Protein AF-A0A960D2F4-F1 (afdb_monomer_lite)

Sequence (137 aa):
VTLFVVGGYLLHTGIPGWILGVVSSVVVLSIAVAVFRMLPRALTRSFLTTGFVNVARYFDPAPGSHAARRAIRAGLVDLLSTLHQGRYARIVVVGHGLGGYIAYDALMTLWAETHELHAEPAGGLESLAGLEAAADR

pLDDT: mean 77.14, std 14.91, range [43.25, 95.69]

Structure (mmCIF, N/CA/C/O backbone):
data_AF-A0A960D2F4-F1
#
_entry.id   AF-A0A960D2F4-F1
#
loop_
_atom_site.group_PDB
_atom_site.id
_atom_site.type_symbol
_atom_site.label_atom_id
_atom_site.label_alt_id
_atom_site.label_comp_id
_atom_site.label_asym_id
_atom_site.label_entity_id
_atom_site.label_seq_id
_atom_site.pdbx_PDB_ins_code
_atom_site.Cartn_x
_atom_site.Cartn_y
_atom_site.Cartn_z
_atom_site.occupancy
_atom_site.B_iso_or_equiv
_atom_site.auth_seq_id
_atom_site.auth_comp_id
_atom_site.auth_asym_id
_atom_site.auth_atom_id
_atom_site.pdbx_PDB_model_num
ATOM 1 N N . VAL A 1 1 ? 11.789 0.638 -60.376 1.00 47.31 1 VAL A N 1
ATOM 2 C CA . VAL A 1 1 ? 12.867 0.909 -61.363 1.00 47.31 1 VAL A CA 1
ATOM 3 C C . VAL A 1 1 ? 14.251 0.703 -60.748 1.00 47.31 1 VAL A C 1
ATOM 5 O O . VAL A 1 1 ? 15.031 -0.061 -61.293 1.00 47.31 1 VAL A O 1
ATOM 8 N N . THR A 1 2 ? 14.527 1.244 -59.560 1.00 43.25 2 THR A N 1
ATOM 9 C CA . THR A 1 2 ? 15.817 1.124 -58.845 1.00 43.25 2 THR A CA 1
ATOM 10 C C . THR A 1 2 ? 16.237 -0.314 -58.493 1.00 43.25 2 THR A C 1
ATOM 12 O O . THR A 1 2 ? 17.415 -0.638 -58.583 1.00 43.25 2 THR A O 1
ATOM 15 N N . LEU A 1 3 ? 15.287 -1.208 -58.177 1.00 45.56 3 LEU A N 1
ATOM 16 C CA . LEU A 1 3 ? 15.582 -2.616 -57.852 1.00 45.56 3 LEU A CA 1
ATOM 17 C C . LEU A 1 3 ? 16.105 -3.422 -59.063 1.00 45.56 3 LEU A C 1
ATOM 19 O O . LEU A 1 3 ? 16.952 -4.296 -58.914 1.00 45.56 3 LEU A O 1
ATOM 23 N N . PHE A 1 4 ? 15.634 -3.089 -60.269 1.00 45.88 4 PHE A N 1
ATOM 24 C CA . PHE A 1 4 ? 16.063 -3.733 -61.516 1.00 45.88 4 PHE A CA 1
ATOM 25 C C . PHE A 1 4 ? 17.444 -3.245 -61.978 1.00 45.88 4 PHE A C 1
ATOM 27 O O . PHE A 1 4 ? 18.212 -4.021 -62.539 1.00 45.88 4 PHE A O 1
ATOM 34 N N . VAL A 1 5 ? 17.791 -1.986 -61.689 1.00 53.66 5 VAL A N 1
ATOM 35 C CA . VAL A 1 5 ? 19.101 -1.406 -62.036 1.00 53.66 5 VAL A CA 1
ATOM 36 C C . VAL A 1 5 ? 20.227 -2.037 -61.207 1.00 53.66 5 VAL A C 1
ATOM 38 O O . VAL A 1 5 ? 21.288 -2.343 -61.745 1.00 53.66 5 VAL A O 1
ATOM 41 N N . VAL A 1 6 ? 19.981 -2.324 -59.923 1.00 55.50 6 VAL A N 1
ATOM 42 C CA . VAL A 1 6 ? 20.950 -3.020 -59.054 1.00 55.50 6 VAL A CA 1
ATOM 43 C C . VAL A 1 6 ? 21.104 -4.493 -59.452 1.00 55.50 6 VAL A C 1
ATOM 45 O O . VAL A 1 6 ? 22.223 -5.002 -59.492 1.00 55.50 6 VAL A O 1
ATOM 48 N N . GLY A 1 7 ? 20.006 -5.163 -59.823 1.00 52.34 7 GLY A N 1
ATOM 49 C CA . GLY A 1 7 ? 20.042 -6.541 -60.328 1.00 52.34 7 GLY A CA 1
ATOM 50 C C . GLY A 1 7 ? 20.820 -6.693 -61.642 1.00 52.34 7 GLY A C 1
ATOM 51 O O . GLY A 1 7 ? 21.566 -7.655 -61.799 1.00 52.34 7 GLY A O 1
ATOM 52 N N . GLY A 1 8 ? 20.706 -5.722 -62.557 1.00 55.28 8 GLY A N 1
ATOM 53 C CA . GLY A 1 8 ? 21.439 -5.718 -63.830 1.00 55.28 8 GLY A CA 1
ATOM 54 C C . GLY A 1 8 ? 22.940 -5.435 -63.690 1.00 55.28 8 GLY A C 1
ATOM 55 O O . GLY A 1 8 ? 23.744 -6.060 -64.375 1.00 55.28 8 GLY A O 1
ATOM 56 N N . TYR A 1 9 ? 23.339 -4.549 -62.769 1.00 56.12 9 TYR A N 1
ATOM 57 C CA . TYR A 1 9 ? 24.752 -4.215 -62.529 1.00 56.12 9 TYR A CA 1
ATOM 58 C C . TYR A 1 9 ? 25.533 -5.371 -61.875 1.00 56.12 9 TYR A C 1
ATOM 60 O O . TYR A 1 9 ? 26.696 -5.605 -62.197 1.00 56.12 9 TYR A O 1
ATOM 68 N N . LEU A 1 10 ? 24.879 -6.147 -61.004 1.00 53.25 10 LEU A N 1
ATOM 69 C CA . LEU A 1 10 ? 25.478 -7.309 -60.335 1.00 53.25 10 LEU A CA 1
ATOM 70 C C . LEU A 1 10 ? 25.653 -8.528 -61.256 1.00 53.25 10 LEU A C 1
ATOM 72 O O . LEU A 1 10 ? 26.494 -9.377 -60.975 1.00 53.25 10 LEU A O 1
ATOM 76 N N . LEU A 1 11 ? 24.906 -8.609 -62.362 1.00 55.50 11 LEU A N 1
ATOM 77 C CA . LEU A 1 11 ? 25.051 -9.681 -63.353 1.00 55.50 11 LEU A CA 1
ATOM 78 C C . LEU A 1 11 ? 26.276 -9.479 -64.270 1.00 55.50 11 LEU A C 1
ATOM 80 O O . LEU A 1 11 ? 26.743 -10.429 -64.893 1.00 55.50 11 LEU A O 1
ATOM 84 N N . HIS A 1 12 ? 26.811 -8.253 -64.353 1.00 58.34 12 HIS A N 1
ATOM 85 C CA . HIS A 1 12 ? 27.917 -7.896 -65.252 1.00 58.34 12 HIS A CA 1
ATOM 86 C C . HIS A 1 12 ? 29.316 -8.166 -64.662 1.00 58.34 12 HIS A C 1
ATOM 88 O O . HIS A 1 12 ? 30.294 -8.226 -65.401 1.00 58.34 12 HIS A O 1
ATOM 94 N N . THR A 1 13 ? 29.438 -8.379 -63.349 1.00 58.81 13 THR A N 1
ATOM 95 C CA . THR A 1 13 ? 30.735 -8.512 -62.655 1.00 58.81 13 THR A CA 1
ATOM 96 C C . THR A 1 13 ? 31.332 -9.923 -62.676 1.00 58.81 13 THR A C 1
ATOM 98 O O . THR A 1 13 ? 32.365 -10.157 -62.057 1.00 58.81 13 THR A O 1
ATOM 101 N N . GLY A 1 14 ? 30.714 -10.884 -63.375 1.00 63.66 14 GLY A N 1
ATOM 102 C CA . GLY A 1 14 ? 31.207 -12.267 -63.447 1.00 63.66 14 GLY A CA 1
ATOM 103 C C . GLY A 1 14 ? 31.153 -13.025 -62.115 1.00 63.66 14 GLY A C 1
ATOM 104 O O . GLY A 1 14 ? 31.667 -14.137 -62.025 1.00 63.66 14 GLY A O 1
ATOM 105 N N . ILE A 1 15 ? 30.531 -12.448 -61.081 1.00 67.69 15 ILE A N 1
ATOM 106 C CA . ILE A 1 15 ? 30.372 -13.070 -59.767 1.00 67.69 15 ILE A CA 1
ATOM 107 C C . ILE A 1 15 ? 29.159 -14.003 -59.827 1.00 67.69 15 ILE A C 1
ATOM 109 O O . ILE A 1 15 ? 28.036 -13.536 -60.035 1.00 67.69 15 ILE A O 1
ATOM 113 N N . PRO A 1 16 ? 29.338 -15.319 -59.625 1.00 77.00 16 PRO A N 1
ATOM 114 C CA . PRO A 1 16 ? 28.224 -16.251 -59.605 1.00 77.00 16 PRO A CA 1
ATOM 115 C C . PRO A 1 16 ? 27.187 -15.871 -58.540 1.00 77.00 16 PRO A C 1
ATOM 117 O O . PRO A 1 16 ? 27.533 -15.621 -57.384 1.00 77.00 16 PRO A O 1
ATOM 120 N N . GLY A 1 17 ? 25.901 -15.895 -58.900 1.00 70.44 17 GLY A N 1
ATOM 121 C CA . GLY A 1 17 ? 24.802 -15.511 -58.003 1.00 70.44 17 GLY A CA 1
ATOM 122 C C . GLY A 1 17 ? 24.750 -16.291 -56.681 1.00 70.44 17 GLY A C 1
ATOM 123 O O . GLY A 1 17 ? 24.247 -15.778 -55.683 1.00 70.44 17 GLY A O 1
ATOM 124 N N . TRP A 1 18 ? 25.339 -17.491 -56.628 1.00 67.25 18 TRP A N 1
ATOM 125 C CA . TRP A 1 18 ? 25.459 -18.267 -55.392 1.00 67.25 18 TRP A CA 1
ATOM 126 C C . TRP A 1 18 ? 26.386 -17.606 -54.358 1.00 67.25 18 TRP A C 1
ATOM 128 O O . TRP A 1 18 ? 26.108 -17.697 -53.167 1.00 67.25 18 TRP A O 1
ATOM 138 N N . ILE A 1 19 ? 27.429 -16.877 -54.780 1.00 77.19 19 ILE A N 1
ATOM 139 C CA . ILE A 1 19 ? 28.339 -16.153 -53.871 1.00 77.19 19 ILE A CA 1
ATOM 140 C C . ILE A 1 19 ? 27.592 -15.001 -53.196 1.00 77.19 19 ILE A C 1
ATOM 142 O O . ILE A 1 19 ? 27.658 -14.836 -51.979 1.00 77.19 19 ILE A O 1
ATOM 146 N N . LEU A 1 20 ? 26.814 -14.244 -53.972 1.00 73.56 20 LEU A N 1
ATOM 147 C CA . LEU A 1 20 ? 25.958 -13.172 -53.457 1.00 73.56 20 LEU A CA 1
ATOM 148 C C . LEU A 1 20 ? 24.886 -13.718 -52.499 1.00 73.56 20 LEU A C 1
ATOM 150 O O . LEU A 1 20 ? 24.628 -13.124 -51.449 1.00 73.56 20 LEU A O 1
ATOM 154 N N . GLY A 1 21 ? 24.307 -14.879 -52.820 1.00 76.12 21 GLY A N 1
ATOM 155 C CA . GLY A 1 21 ? 23.372 -15.599 -51.951 1.00 76.12 21 GLY A CA 1
ATOM 156 C C . GLY A 1 21 ? 23.989 -16.009 -50.611 1.00 76.12 21 GLY A C 1
ATOM 157 O O . GLY A 1 21 ? 23.391 -15.791 -49.558 1.00 76.12 21 GLY A O 1
ATOM 158 N N . VAL A 1 22 ? 25.211 -16.546 -50.622 1.00 81.88 22 VAL A N 1
ATOM 159 C CA . VAL A 1 22 ? 25.916 -16.949 -49.395 1.00 81.88 22 VAL A CA 1
ATOM 160 C C . VAL A 1 22 ? 26.274 -15.735 -48.536 1.00 81.88 22 VAL A C 1
ATOM 162 O O . VAL A 1 22 ? 25.985 -15.733 -47.340 1.00 81.88 22 VAL A O 1
ATOM 165 N N . VAL A 1 23 ? 26.835 -14.675 -49.126 1.00 81.19 23 VAL A N 1
ATOM 166 C CA . VAL A 1 23 ? 27.228 -13.466 -48.377 1.00 81.19 23 VAL A CA 1
ATOM 167 C C . VAL A 1 23 ? 26.010 -12.791 -47.744 1.00 81.19 23 VAL A C 1
ATOM 169 O O . VAL A 1 23 ? 26.031 -12.469 -46.556 1.00 81.19 23 VAL A O 1
ATOM 172 N N . SER A 1 24 ? 24.918 -12.634 -48.496 1.00 79.75 24 SER A N 1
ATOM 173 C CA . SER A 1 24 ? 23.676 -12.055 -47.967 1.00 79.75 24 SER A CA 1
ATOM 174 C C . SER A 1 24 ? 23.057 -12.911 -46.856 1.00 79.75 24 SER A C 1
ATOM 176 O O . SER A 1 24 ? 22.633 -12.366 -45.837 1.00 79.75 24 SER A O 1
ATOM 178 N N . SER A 1 25 ? 23.093 -14.241 -46.981 1.00 82.94 25 SER A N 1
ATOM 179 C CA . SER A 1 25 ? 22.598 -15.162 -45.948 1.00 82.94 25 SER A CA 1
ATOM 180 C C . SER A 1 25 ? 23.388 -15.057 -44.644 1.00 82.94 25 SER A C 1
ATOM 182 O O . SER A 1 25 ? 22.794 -15.024 -43.568 1.00 82.94 25 SER A O 1
ATOM 184 N N . VAL A 1 26 ? 24.719 -14.949 -44.719 1.00 86.81 26 VAL A N 1
ATOM 185 C CA . VAL A 1 26 ? 25.580 -14.792 -43.534 1.00 86.81 26 VAL A CA 1
ATOM 186 C C . VAL A 1 26 ? 25.291 -13.475 -42.812 1.00 86.81 26 VAL A C 1
ATOM 188 O O . VAL A 1 26 ? 25.194 -13.459 -41.583 1.00 86.81 26 VAL A O 1
ATOM 191 N N . VAL A 1 27 ? 25.096 -12.379 -43.551 1.00 87.25 27 VAL A N 1
ATOM 192 C CA . VAL A 1 27 ? 24.754 -11.065 -42.977 1.00 87.25 27 VAL A CA 1
ATOM 193 C C . VAL A 1 27 ? 23.376 -11.091 -42.310 1.00 87.25 27 VAL A C 1
ATOM 195 O O . VAL A 1 27 ? 23.231 -10.652 -41.170 1.00 87.25 27 VAL A O 1
ATOM 198 N N . VAL A 1 28 ? 22.364 -11.661 -42.969 1.00 88.56 28 VAL A N 1
ATOM 199 C CA . VAL A 1 28 ? 21.011 -11.773 -42.396 1.00 88.56 28 VAL A CA 1
ATOM 200 C C . VAL A 1 28 ? 21.019 -12.649 -41.143 1.00 88.56 28 VAL A C 1
ATOM 202 O O . VAL A 1 28 ? 20.443 -12.269 -40.122 1.00 88.56 28 VAL A O 1
ATOM 205 N N . LEU A 1 29 ? 21.714 -13.788 -41.183 1.00 90.00 29 LEU A N 1
ATOM 206 C CA . LEU A 1 29 ? 21.795 -14.714 -40.055 1.00 90.00 29 LEU A CA 1
ATOM 207 C C . LEU A 1 29 ? 22.499 -14.082 -38.848 1.00 90.00 29 LEU A C 1
ATOM 209 O O . LEU A 1 29 ? 22.042 -14.231 -37.717 1.00 90.00 29 LEU A O 1
ATOM 213 N N . SER A 1 30 ? 23.583 -13.340 -39.072 1.00 88.31 30 SER A N 1
ATOM 214 C CA . SER A 1 30 ? 24.322 -12.675 -37.993 1.00 88.31 30 SER A CA 1
ATOM 215 C C . SER A 1 30 ? 23.518 -11.546 -37.338 1.00 88.31 30 SER A C 1
ATOM 217 O O . SER A 1 30 ? 23.491 -11.459 -36.107 1.00 88.31 30 SER A O 1
ATOM 219 N N . ILE A 1 31 ? 22.776 -10.753 -38.120 1.00 89.44 31 ILE A N 1
ATOM 220 C CA . ILE A 1 31 ? 21.836 -9.751 -37.586 1.00 89.44 31 ILE A CA 1
ATOM 221 C C . ILE A 1 31 ? 20.719 -10.43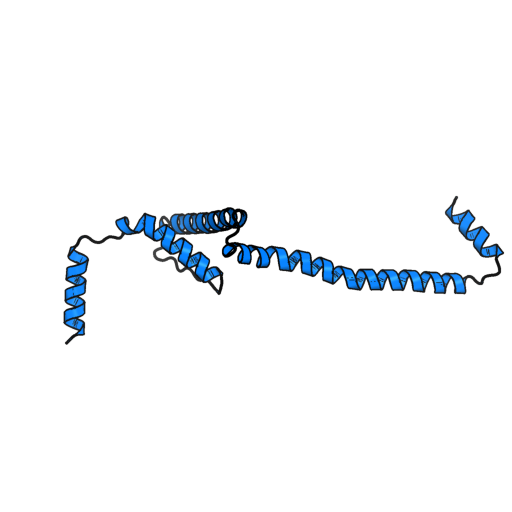4 -36.787 1.00 89.44 31 ILE A C 1
ATOM 223 O O . ILE A 1 31 ? 20.428 -10.021 -35.663 1.00 89.44 31 ILE A O 1
ATOM 227 N N . ALA A 1 32 ? 20.129 -11.508 -37.318 1.00 87.44 32 ALA A N 1
ATOM 228 C CA . ALA A 1 32 ? 19.070 -12.251 -36.639 1.00 87.44 32 ALA A CA 1
ATOM 229 C C . ALA A 1 32 ? 19.540 -12.811 -35.287 1.00 87.44 32 ALA A C 1
ATOM 231 O O . ALA A 1 32 ? 18.848 -12.656 -34.281 1.00 87.44 32 ALA A O 1
ATOM 232 N N . VAL A 1 33 ? 20.747 -13.384 -35.224 1.00 90.38 33 VAL A N 1
ATOM 233 C CA . VAL A 1 33 ? 21.347 -13.882 -33.975 1.00 90.38 33 VAL A CA 1
ATOM 234 C C . VAL A 1 33 ? 21.603 -12.745 -32.982 1.00 90.38 33 VAL A C 1
ATOM 236 O O . VAL A 1 33 ? 21.332 -12.905 -31.790 1.00 90.38 33 VAL A O 1
ATOM 239 N N . ALA A 1 34 ? 22.092 -11.589 -33.438 1.00 87.88 34 ALA A N 1
ATOM 240 C CA . ALA A 1 34 ? 22.324 -10.435 -32.570 1.00 87.88 34 ALA A CA 1
ATOM 241 C C . ALA A 1 34 ? 21.016 -9.916 -31.949 1.00 87.88 34 ALA A C 1
ATOM 243 O O . ALA A 1 34 ? 20.939 -9.739 -30.729 1.00 87.88 34 ALA A O 1
ATOM 244 N N . VAL A 1 35 ? 19.966 -9.764 -32.761 1.00 86.12 35 VAL A N 1
ATOM 245 C CA . VAL A 1 35 ? 18.627 -9.363 -32.301 1.00 86.12 35 VAL A CA 1
ATOM 246 C C . VAL A 1 35 ? 18.061 -10.400 -31.337 1.00 86.12 35 VAL A C 1
ATOM 248 O O . VAL A 1 35 ? 17.641 -10.043 -30.238 1.00 86.12 35 VAL A O 1
ATOM 251 N N . PHE A 1 36 ? 18.130 -11.688 -31.679 1.00 85.75 36 PHE A N 1
ATOM 252 C CA . PHE A 1 36 ? 17.639 -12.776 -30.830 1.00 85.75 36 PHE A CA 1
ATOM 253 C C . PHE A 1 36 ? 18.373 -12.855 -29.482 1.00 85.75 36 PHE A C 1
ATOM 255 O O . PHE A 1 36 ? 17.783 -13.231 -28.474 1.00 85.75 36 PHE A O 1
ATOM 262 N N . ARG A 1 37 ? 19.650 -12.449 -29.412 1.00 81.25 37 ARG A N 1
ATOM 263 C CA . ARG A 1 37 ? 20.406 -12.359 -28.148 1.00 81.25 37 ARG A CA 1
ATOM 264 C C . ARG A 1 37 ? 20.109 -11.089 -27.348 1.00 81.25 37 ARG A C 1
ATOM 266 O O . ARG A 1 37 ? 20.217 -11.123 -26.118 1.00 81.25 37 ARG A O 1
ATOM 273 N N . MET A 1 38 ? 19.788 -9.975 -28.002 1.00 77.12 38 MET A N 1
ATOM 274 C CA . MET A 1 38 ? 19.476 -8.706 -27.330 1.00 77.12 38 MET A CA 1
ATOM 275 C C . MET A 1 38 ? 18.030 -8.639 -26.837 1.00 77.12 38 MET A C 1
ATOM 277 O O . MET A 1 38 ? 17.784 -8.124 -25.746 1.00 77.12 38 MET A O 1
ATOM 281 N N . LEU A 1 39 ? 17.089 -9.209 -27.588 1.00 77.44 39 LEU A N 1
ATOM 282 C CA . LEU A 1 39 ? 15.655 -9.121 -27.327 1.00 77.44 39 LEU A CA 1
ATOM 283 C C . LEU A 1 39 ? 15.267 -9.660 -25.930 1.00 77.44 39 LEU A C 1
ATOM 285 O O . LEU A 1 39 ? 14.658 -8.908 -25.168 1.00 77.44 39 LEU A O 1
ATOM 289 N N . PRO A 1 40 ? 15.712 -10.856 -25.486 1.00 71.25 40 PRO A N 1
ATOM 290 C CA . PRO A 1 40 ? 15.410 -11.352 -24.142 1.00 71.25 40 PRO A CA 1
ATOM 291 C C . PRO A 1 40 ? 16.016 -10.484 -23.035 1.00 71.25 40 PRO A C 1
ATOM 293 O O . PRO A 1 40 ? 15.409 -10.319 -21.981 1.00 71.25 40 PRO A O 1
ATOM 296 N N . ARG A 1 41 ? 17.202 -9.897 -23.256 1.00 67.19 41 ARG A N 1
ATOM 297 C CA . ARG A 1 41 ? 17.873 -9.024 -22.274 1.00 67.19 41 ARG A CA 1
ATOM 298 C C . ARG A 1 41 ? 17.155 -7.683 -22.109 1.00 67.19 41 ARG A C 1
ATOM 300 O O . ARG A 1 41 ? 17.095 -7.156 -21.001 1.00 67.19 41 ARG A O 1
ATOM 307 N N . ALA A 1 42 ? 16.603 -7.144 -23.193 1.00 65.62 42 ALA A N 1
ATOM 308 C CA . ALA A 1 42 ? 15.799 -5.927 -23.163 1.00 65.62 42 ALA A CA 1
ATOM 309 C C . ALA A 1 42 ? 14.430 -6.170 -22.501 1.00 65.62 42 ALA A C 1
ATOM 311 O O . ALA A 1 42 ? 14.029 -5.415 -21.615 1.00 65.62 42 ALA A O 1
ATOM 312 N N . LEU A 1 43 ? 13.757 -7.269 -22.860 1.00 64.19 43 LEU A N 1
ATOM 313 C CA . LEU A 1 43 ? 12.460 -7.651 -22.289 1.00 64.19 43 LEU A CA 1
ATOM 314 C C . LEU A 1 43 ? 12.548 -7.975 -20.791 1.00 64.19 43 LEU A C 1
ATOM 316 O O . LEU A 1 43 ? 11.732 -7.487 -20.011 1.00 64.19 43 LEU A O 1
ATOM 320 N N . THR A 1 44 ? 13.564 -8.729 -20.360 1.00 60.09 44 THR A N 1
ATOM 321 C CA . THR A 1 44 ? 13.750 -9.072 -18.935 1.00 60.09 44 THR A CA 1
ATOM 322 C C . THR A 1 44 ? 14.048 -7.852 -18.070 1.00 60.09 44 THR A C 1
ATOM 324 O O . THR A 1 44 ? 13.491 -7.741 -16.978 1.00 60.09 44 THR A O 1
ATOM 327 N N . ARG A 1 45 ? 14.844 -6.889 -18.557 1.00 56.94 45 ARG A N 1
ATOM 328 C CA . ARG A 1 45 ? 15.049 -5.616 -17.849 1.00 56.94 45 ARG A CA 1
ATOM 329 C C . ARG A 1 45 ? 13.745 -4.836 -17.698 1.00 56.94 45 ARG A C 1
ATOM 331 O O . ARG A 1 45 ? 13.485 -4.353 -16.604 1.00 56.94 45 ARG A O 1
ATOM 338 N N . SER A 1 46 ? 12.913 -4.746 -18.734 1.00 56.28 46 SER A N 1
ATOM 339 C CA . SER A 1 46 ? 11.692 -3.927 -18.692 1.00 56.28 46 SER A CA 1
ATOM 340 C C . SER A 1 46 ? 10.583 -4.496 -17.799 1.00 56.28 46 SER A C 1
ATOM 342 O O . SER A 1 46 ? 9.801 -3.731 -17.238 1.00 56.28 46 SER A O 1
ATOM 344 N N . PHE A 1 47 ? 10.493 -5.821 -17.663 1.00 52.91 47 PHE A N 1
ATOM 345 C CA . PHE A 1 47 ? 9.407 -6.460 -16.911 1.00 52.91 47 PHE A CA 1
ATOM 346 C C . PHE A 1 47 ? 9.774 -6.761 -15.454 1.00 52.91 47 PHE A C 1
ATOM 348 O O . PHE A 1 47 ? 8.958 -6.561 -14.558 1.00 52.91 47 PHE A O 1
ATOM 355 N N . LEU A 1 48 ? 11.009 -7.203 -15.191 1.00 50.59 48 LEU A N 1
ATOM 356 C CA . LEU A 1 48 ? 11.416 -7.611 -13.842 1.00 50.59 48 LEU A CA 1
ATOM 357 C C . LEU A 1 48 ? 11.823 -6.428 -12.962 1.00 50.59 48 LEU A C 1
ATOM 359 O O . LEU A 1 48 ? 11.628 -6.476 -11.748 1.00 50.59 48 LEU A O 1
ATOM 363 N N . THR A 1 49 ? 12.359 -5.350 -13.544 1.00 51.75 49 THR A N 1
ATOM 364 C CA . THR A 1 49 ? 12.794 -4.207 -12.733 1.00 51.75 49 THR A CA 1
ATOM 365 C C . THR A 1 49 ? 11.623 -3.333 -12.295 1.00 51.75 49 THR A C 1
ATOM 367 O O . THR A 1 49 ? 11.579 -2.932 -11.142 1.00 51.75 49 THR A O 1
ATOM 370 N N . THR A 1 50 ? 10.606 -3.103 -13.123 1.00 53.41 50 THR A N 1
ATOM 371 C CA . THR A 1 50 ? 9.555 -2.124 -12.791 1.00 53.41 50 THR A CA 1
ATOM 372 C C . THR A 1 50 ? 8.690 -2.519 -11.584 1.00 53.41 50 THR A C 1
ATOM 374 O O . THR A 1 50 ? 8.270 -1.648 -10.826 1.00 53.41 50 THR A O 1
ATOM 377 N N . GLY A 1 51 ? 8.457 -3.818 -11.364 1.00 52.22 51 GLY A N 1
ATOM 378 C CA . GLY A 1 51 ? 7.662 -4.315 -10.232 1.00 52.22 51 GLY A CA 1
ATOM 379 C C . GLY A 1 51 ? 8.461 -4.437 -8.931 1.00 52.22 51 GLY A C 1
ATOM 380 O O . GLY A 1 51 ? 8.077 -3.877 -7.906 1.00 52.22 51 GLY A O 1
ATOM 381 N N . PHE A 1 52 ? 9.606 -5.124 -8.967 1.00 49.44 52 PHE A N 1
ATOM 382 C CA . PHE A 1 52 ? 10.395 -5.408 -7.762 1.00 49.44 52 PHE A CA 1
ATOM 383 C C . PHE A 1 52 ? 11.282 -4.234 -7.315 1.00 49.44 52 PHE A C 1
ATOM 385 O O . PHE A 1 52 ? 11.474 -4.039 -6.115 1.00 49.44 52 PHE A O 1
ATOM 392 N N . VAL A 1 53 ? 11.767 -3.390 -8.238 1.00 50.25 53 VAL A N 1
ATOM 393 C CA . VAL A 1 53 ? 12.577 -2.201 -7.887 1.00 50.25 53 VAL A CA 1
ATOM 394 C C . VAL A 1 53 ? 11.725 -1.122 -7.212 1.00 50.25 53 VAL A C 1
ATOM 396 O O . VAL A 1 53 ? 12.239 -0.338 -6.417 1.00 50.25 53 VAL A O 1
ATOM 399 N N . ASN A 1 54 ? 10.409 -1.104 -7.442 1.00 55.06 54 ASN A N 1
ATOM 400 C CA . ASN A 1 54 ? 9.520 -0.128 -6.809 1.00 55.06 54 ASN A CA 1
ATOM 401 C C . ASN A 1 54 ? 9.257 -0.429 -5.324 1.00 55.06 54 ASN A C 1
ATOM 403 O O . ASN A 1 54 ? 9.012 0.491 -4.551 1.00 55.06 54 ASN A O 1
ATOM 407 N N . VAL A 1 55 ? 9.372 -1.690 -4.889 1.00 55.19 55 VAL A N 1
ATOM 408 C CA . VAL A 1 55 ? 9.231 -2.039 -3.464 1.00 55.19 55 VAL A CA 1
ATOM 409 C C . VAL A 1 55 ? 10.501 -1.702 -2.681 1.00 55.19 55 VAL A C 1
ATOM 411 O O . VAL A 1 55 ? 10.414 -1.294 -1.529 1.00 55.19 55 VAL A O 1
ATOM 414 N N . ALA A 1 56 ? 11.682 -1.755 -3.309 1.00 59.47 56 ALA A N 1
ATOM 415 C CA . ALA A 1 56 ? 12.912 -1.248 -2.693 1.00 59.47 56 ALA A CA 1
ATOM 416 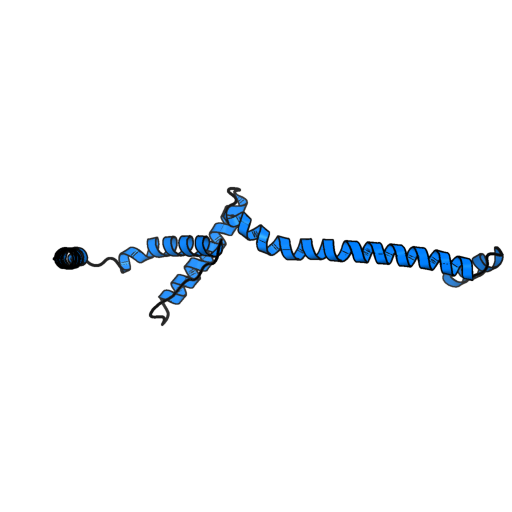C C . ALA A 1 56 ? 12.817 0.258 -2.375 1.00 59.47 56 ALA A C 1
ATOM 418 O O . ALA A 1 56 ? 13.325 0.701 -1.345 1.00 59.47 56 ALA A O 1
ATOM 419 N N . ARG A 1 57 ? 12.069 1.034 -3.179 1.00 61.94 57 ARG A N 1
ATOM 420 C CA . ARG A 1 57 ? 11.747 2.432 -2.842 1.00 61.94 57 ARG A CA 1
ATOM 421 C C . ARG A 1 57 ? 10.907 2.568 -1.577 1.00 61.94 57 ARG A C 1
ATOM 423 O O . ARG A 1 57 ? 10.974 3.604 -0.931 1.00 61.94 57 ARG A O 1
ATOM 430 N N . TYR A 1 58 ? 10.167 1.540 -1.160 1.00 64.38 58 TYR A N 1
ATOM 431 C CA . TYR A 1 58 ? 9.475 1.591 0.127 1.00 64.38 58 TYR A CA 1
ATOM 432 C C . TYR A 1 58 ? 10.448 1.778 1.290 1.00 64.38 58 TYR A C 1
ATOM 434 O O . TYR A 1 58 ? 10.057 2.371 2.284 1.00 64.38 58 TYR A O 1
ATOM 442 N N . PHE A 1 59 ? 11.707 1.348 1.175 1.00 67.75 59 PHE A N 1
ATOM 443 C CA . PHE A 1 59 ? 12.737 1.543 2.203 1.00 67.75 59 PHE A CA 1
ATOM 444 C C . PHE A 1 59 ? 13.781 2.600 1.858 1.00 67.75 59 PHE A C 1
ATOM 446 O O . PHE A 1 59 ? 14.570 2.978 2.718 1.00 67.75 59 PHE A O 1
ATOM 453 N N . ASP A 1 60 ? 13.753 3.124 0.640 1.00 71.62 60 ASP A N 1
ATOM 454 C CA . ASP A 1 60 ? 14.642 4.196 0.227 1.00 71.62 60 ASP A CA 1
ATOM 455 C C . ASP A 1 60 ? 14.347 5.479 1.038 1.00 71.62 60 ASP A C 1
ATOM 457 O O . ASP A 1 60 ? 13.194 5.932 1.086 1.00 71.62 60 ASP A O 1
ATOM 461 N N . PRO A 1 61 ? 15.350 6.054 1.728 1.00 68.81 61 PRO A N 1
ATOM 462 C CA . PRO A 1 61 ? 15.197 7.302 2.467 1.00 68.81 61 PRO A CA 1
ATOM 463 C C . PRO A 1 61 ? 15.154 8.535 1.552 1.00 68.81 61 PRO A C 1
ATOM 465 O O . PRO A 1 61 ? 14.956 9.640 2.051 1.00 68.81 61 PRO A O 1
ATOM 468 N N . ALA A 1 62 ? 15.343 8.386 0.235 1.00 74.25 62 ALA A N 1
ATOM 469 C CA . ALA A 1 62 ? 15.287 9.509 -0.689 1.00 74.25 62 ALA A CA 1
ATOM 470 C C . ALA A 1 62 ? 13.913 10.221 -0.653 1.00 74.25 62 ALA A C 1
ATOM 472 O O . ALA A 1 62 ? 12.868 9.562 -0.609 1.00 74.25 62 ALA A O 1
ATOM 473 N N . PRO A 1 63 ? 13.870 11.563 -0.777 1.00 68.56 63 PRO A N 1
ATOM 474 C CA . PRO A 1 63 ? 12.633 12.338 -0.653 1.00 68.56 63 PRO A CA 1
ATOM 475 C C . PRO A 1 63 ? 11.505 11.902 -1.601 1.00 68.56 63 PRO A C 1
ATOM 477 O O . PRO A 1 63 ? 10.335 11.873 -1.216 1.00 68.56 63 PRO A O 1
ATOM 480 N N . GLY A 1 64 ? 11.844 11.517 -2.838 1.00 66.38 64 GLY A N 1
ATOM 481 C CA . GLY A 1 64 ? 10.870 11.040 -3.830 1.00 66.38 64 GLY A CA 1
ATOM 482 C C . GLY A 1 64 ? 10.201 9.715 -3.446 1.00 66.38 64 GLY A C 1
ATOM 483 O O . GLY A 1 64 ? 9.057 9.455 -3.820 1.00 66.38 64 GLY A O 1
ATOM 484 N N . SER A 1 65 ? 10.875 8.905 -2.634 1.00 68.31 65 SER A N 1
ATOM 485 C CA . SER A 1 65 ? 10.412 7.594 -2.180 1.00 68.31 65 SER A CA 1
ATOM 486 C C . SER A 1 65 ? 9.387 7.700 -1.036 1.00 68.31 65 SER A C 1
ATOM 488 O O . SER A 1 65 ? 8.555 6.807 -0.854 1.00 68.31 65 SER A O 1
ATOM 490 N N . HIS A 1 66 ? 9.314 8.847 -0.343 1.00 76.81 66 HIS A N 1
ATOM 491 C CA . HIS A 1 66 ? 8.265 9.123 0.649 1.00 76.81 66 HIS A CA 1
ATOM 492 C C . HIS A 1 66 ? 6.871 9.275 0.041 1.00 76.81 66 HIS A C 1
ATOM 494 O O . HIS A 1 66 ? 5.887 8.926 0.690 1.00 76.81 66 HIS A O 1
ATOM 500 N N . ALA A 1 67 ? 6.757 9.807 -1.179 1.00 80.94 67 ALA A N 1
ATOM 501 C CA . ALA A 1 67 ? 5.462 9.935 -1.845 1.00 80.94 67 ALA A CA 1
ATOM 502 C C . ALA A 1 67 ? 4.868 8.552 -2.148 1.00 80.94 67 ALA A C 1
ATOM 504 O O . ALA A 1 67 ? 3.712 8.295 -1.819 1.00 80.94 67 ALA A O 1
ATOM 505 N N . ALA A 1 68 ? 5.689 7.639 -2.675 1.00 78.06 68 ALA A N 1
ATOM 506 C CA . ALA A 1 68 ? 5.290 6.259 -2.932 1.00 78.06 68 ALA A CA 1
ATOM 507 C C . ALA A 1 68 ? 4.924 5.516 -1.636 1.00 78.06 68 ALA A C 1
ATOM 509 O O . ALA A 1 68 ? 3.861 4.902 -1.567 1.0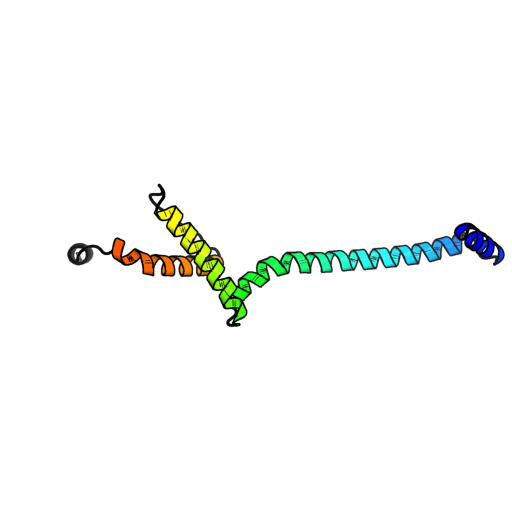0 78.06 68 ALA A O 1
ATOM 510 N N . ARG A 1 69 ? 5.748 5.634 -0.581 1.00 84.06 69 ARG A N 1
ATOM 511 C CA . ARG A 1 69 ? 5.461 5.039 0.738 1.00 84.06 69 ARG A CA 1
ATOM 512 C C . ARG A 1 69 ? 4.125 5.526 1.303 1.00 84.06 69 ARG A C 1
ATOM 514 O O . ARG A 1 69 ? 3.318 4.713 1.742 1.00 84.06 69 ARG A O 1
ATOM 521 N N . ARG A 1 70 ? 3.877 6.842 1.266 1.00 86.31 70 ARG A N 1
ATOM 522 C CA . ARG A 1 70 ? 2.622 7.440 1.747 1.00 86.31 70 ARG A CA 1
ATOM 523 C C . ARG A 1 70 ? 1.420 6.982 0.933 1.00 86.31 70 ARG A C 1
ATOM 525 O O . ARG A 1 70 ? 0.414 6.641 1.534 1.00 86.31 70 ARG A O 1
ATOM 532 N N . ALA A 1 71 ? 1.530 6.930 -0.394 1.00 87.38 71 ALA A N 1
ATOM 533 C CA . ALA A 1 71 ? 0.440 6.477 -1.255 1.00 87.38 71 ALA A CA 1
ATOM 534 C C . ALA A 1 71 ? 0.072 5.007 -0.993 1.00 87.38 71 ALA A C 1
ATOM 536 O O . ALA A 1 71 ? -1.103 4.689 -0.843 1.00 87.38 71 ALA A O 1
ATOM 537 N N . ILE A 1 72 ? 1.075 4.127 -0.875 1.00 86.81 72 ILE A N 1
ATOM 538 C CA . ILE A 1 72 ? 0.864 2.703 -0.573 1.00 86.81 72 ILE A CA 1
ATOM 539 C C . ILE A 1 72 ? 0.220 2.532 0.807 1.00 86.81 72 ILE A C 1
ATOM 541 O O . ILE A 1 72 ? -0.778 1.826 0.931 1.00 86.81 72 ILE A O 1
ATOM 545 N N . ARG A 1 73 ? 0.759 3.202 1.836 1.00 90.19 73 ARG A N 1
ATOM 546 C CA . ARG A 1 73 ? 0.205 3.156 3.195 1.00 90.19 73 ARG A CA 1
ATOM 547 C C . ARG A 1 73 ? -1.231 3.675 3.227 1.00 90.19 73 ARG A C 1
ATOM 549 O O . ARG A 1 73 ? -2.095 2.986 3.749 1.00 90.19 73 ARG A O 1
ATOM 556 N N . ALA A 1 74 ? -1.482 4.854 2.656 1.00 91.25 74 ALA A N 1
ATOM 557 C CA . ALA A 1 74 ? -2.804 5.475 2.651 1.00 91.25 74 ALA A CA 1
ATOM 558 C C . ALA A 1 74 ? -3.839 4.594 1.943 1.00 91.25 74 ALA A C 1
ATOM 560 O O . ALA A 1 74 ? -4.913 4.377 2.486 1.00 91.25 74 ALA A O 1
ATOM 561 N N . GLY A 1 75 ? -3.494 4.019 0.785 1.00 92.50 75 GLY A N 1
ATOM 562 C CA . GLY A 1 75 ? -4.392 3.105 0.077 1.00 92.50 75 GLY A CA 1
ATOM 563 C C . GLY A 1 75 ? -4.719 1.841 0.878 1.00 92.50 75 GLY A C 1
ATOM 564 O O . GLY A 1 75 ? -5.857 1.379 0.857 1.00 92.50 75 GLY A O 1
ATOM 565 N N . LEU A 1 76 ? -3.750 1.289 1.617 1.00 93.31 76 LEU A N 1
ATOM 566 C CA . LEU A 1 76 ? -4.001 0.123 2.466 1.00 93.31 76 LEU A CA 1
ATOM 567 C C . LEU A 1 76 ? -4.836 0.476 3.707 1.00 93.31 76 LEU A C 1
ATOM 569 O O . LEU A 1 76 ? -5.727 -0.288 4.064 1.00 93.31 76 LEU A O 1
ATOM 573 N N . VAL A 1 77 ? -4.582 1.623 4.340 1.00 95.56 77 VAL A N 1
ATOM 574 C CA . VAL A 1 77 ? -5.388 2.122 5.468 1.00 95.56 77 VAL A CA 1
ATOM 575 C C . VAL A 1 77 ? -6.835 2.359 5.035 1.00 95.56 77 VAL A C 1
ATOM 577 O O . VAL A 1 77 ? -7.746 1.887 5.708 1.00 95.56 77 VAL A O 1
ATOM 580 N N . ASP A 1 78 ? -7.053 3.002 3.888 1.00 95.69 78 ASP A N 1
ATOM 581 C CA . ASP A 1 78 ? -8.388 3.269 3.337 1.00 95.69 78 ASP A CA 1
ATOM 582 C C . ASP A 1 78 ? -9.163 1.975 3.043 1.00 95.69 78 ASP A C 1
ATOM 584 O O . ASP A 1 78 ? -10.319 1.813 3.448 1.00 95.69 78 ASP A O 1
ATOM 588 N N . LEU A 1 79 ? -8.492 0.991 2.432 1.00 94.69 79 LEU A N 1
ATOM 589 C CA . LEU A 1 79 ? -9.062 -0.335 2.206 1.00 94.69 79 LEU A CA 1
ATOM 590 C C . LEU A 1 79 ? -9.455 -1.012 3.524 1.00 94.69 79 LEU A C 1
ATOM 592 O O . LEU A 1 79 ? -10.570 -1.520 3.647 1.00 94.69 79 LEU A O 1
ATOM 596 N N . LEU A 1 80 ? -8.550 -1.043 4.505 1.00 94.81 80 LEU A N 1
ATOM 597 C CA . LEU A 1 80 ? -8.811 -1.684 5.794 1.00 94.81 80 LEU A CA 1
ATOM 598 C C . LEU A 1 80 ? -9.932 -0.977 6.559 1.00 94.81 80 LEU A C 1
ATOM 600 O O . LEU A 1 80 ? -10.790 -1.661 7.110 1.00 94.81 80 LEU A O 1
ATOM 604 N N . SER A 1 81 ? -9.974 0.355 6.537 1.00 93.50 81 SER A N 1
ATOM 605 C CA . SER A 1 81 ? -11.042 1.155 7.144 1.00 93.50 81 SER A CA 1
ATOM 606 C C . SER A 1 81 ? -12.398 0.856 6.501 1.00 93.50 81 SER A C 1
ATOM 608 O O . SER A 1 81 ? -13.366 0.547 7.197 1.00 93.50 81 SER A O 1
ATOM 610 N N . THR A 1 82 ? -12.452 0.816 5.166 1.00 94.56 82 THR A N 1
ATOM 611 C CA . THR A 1 82 ? -13.668 0.469 4.414 1.00 94.56 82 THR A CA 1
ATOM 612 C C . THR A 1 82 ? -14.153 -0.942 4.742 1.00 94.56 82 THR A C 1
ATOM 614 O O . THR A 1 82 ? -15.345 -1.172 4.948 1.00 94.56 82 THR A O 1
ATOM 617 N N . LEU A 1 83 ? -13.236 -1.911 4.815 1.00 94.12 83 LEU A N 1
ATOM 618 C CA . LEU A 1 83 ? -13.579 -3.285 5.180 1.00 94.12 83 LEU A CA 1
ATOM 619 C C . LEU A 1 83 ? -14.044 -3.387 6.636 1.00 94.12 83 LEU A C 1
ATOM 621 O O . LEU A 1 83 ? -14.981 -4.137 6.910 1.00 94.12 83 LEU A O 1
ATOM 625 N N . HIS A 1 84 ? -13.415 -2.644 7.549 1.00 91.25 84 HIS A N 1
ATOM 626 C CA . HIS A 1 84 ? -13.739 -2.636 8.976 1.00 91.25 84 HIS A CA 1
ATOM 627 C C . HIS A 1 84 ? -15.138 -2.071 9.246 1.00 91.25 84 HIS A C 1
ATOM 629 O O . HIS A 1 84 ? -15.871 -2.623 10.057 1.00 91.25 84 HIS A O 1
ATOM 635 N N . GLN A 1 85 ? -15.544 -1.035 8.509 1.00 90.38 85 GLN A N 1
ATOM 636 C CA . GLN A 1 85 ? -16.908 -0.488 8.548 1.00 90.38 85 GLN A CA 1
ATOM 637 C C . GLN A 1 85 ? -17.939 -1.379 7.831 1.00 90.38 85 GLN A C 1
ATOM 639 O O . GLN A 1 85 ? -19.145 -1.151 7.921 1.00 90.38 85 GLN A O 1
ATOM 644 N N . GLY A 1 86 ? -17.471 -2.374 7.077 1.00 90.94 86 GLY A N 1
ATOM 645 C CA . GLY A 1 86 ? -18.307 -3.316 6.352 1.00 90.94 86 GLY A CA 1
ATOM 646 C C . GLY A 1 86 ? -18.937 -4.388 7.245 1.00 90.94 86 GLY A C 1
ATOM 647 O O . GLY A 1 86 ? -19.049 -4.277 8.459 1.00 90.94 86 GLY A O 1
ATOM 648 N N . ARG A 1 87 ? -19.362 -5.491 6.619 1.00 91.94 87 ARG A N 1
ATOM 649 C CA . ARG A 1 87 ? -20.065 -6.598 7.300 1.00 91.94 87 ARG A CA 1
ATOM 650 C C . ARG A 1 87 ? -19.134 -7.685 7.845 1.00 91.94 87 ARG A C 1
ATOM 652 O O . ARG A 1 87 ? -19.589 -8.789 8.142 1.00 91.94 87 ARG A O 1
ATOM 659 N N . TYR A 1 88 ? -17.830 -7.433 7.890 1.00 93.00 88 TYR A N 1
ATOM 660 C CA . TYR A 1 88 ? -16.855 -8.450 8.266 1.00 93.00 88 TYR A CA 1
ATOM 661 C C . TYR A 1 88 ? -16.668 -8.471 9.781 1.00 93.00 88 TYR A C 1
ATOM 663 O O . TYR A 1 88 ? -16.229 -7.492 10.367 1.00 93.00 88 TYR A O 1
ATOM 671 N N . ALA A 1 89 ? -16.926 -9.619 10.409 1.00 90.50 89 ALA A N 1
ATOM 672 C CA . ALA A 1 89 ? -16.652 -9.806 11.836 1.00 90.50 89 ALA A CA 1
ATOM 673 C C . ALA A 1 89 ? -15.144 -9.857 12.152 1.00 90.50 89 ALA A C 1
ATOM 675 O O . ALA A 1 89 ? -14.725 -9.587 13.275 1.00 90.50 89 ALA A O 1
ATOM 676 N N . ARG A 1 90 ? -14.315 -10.246 11.174 1.00 92.50 90 ARG A N 1
ATOM 677 C CA . ARG A 1 90 ? -12.858 -10.323 11.306 1.00 92.50 90 ARG A CA 1
ATOM 678 C C . ARG A 1 90 ? -12.193 -10.142 9.949 1.00 92.50 90 ARG A C 1
ATOM 680 O O . ARG A 1 90 ? -12.610 -10.749 8.966 1.00 92.50 90 ARG A O 1
ATOM 687 N N . ILE A 1 91 ? -11.118 -9.363 9.933 1.00 93.69 91 ILE A N 1
ATOM 688 C CA . ILE A 1 91 ? -10.249 -9.162 8.773 1.00 93.69 91 ILE A CA 1
ATOM 689 C C . ILE A 1 91 ? -8.878 -9.729 9.137 1.00 93.69 91 ILE A C 1
ATOM 691 O O . ILE A 1 91 ? -8.321 -9.380 10.176 1.00 93.69 91 ILE A O 1
ATOM 695 N N . VAL A 1 92 ? -8.345 -10.626 8.306 1.00 94.50 92 VAL A N 1
ATOM 696 C CA . VAL A 1 92 ? -7.010 -11.211 8.495 1.00 94.50 92 VAL A CA 1
ATOM 697 C C . VAL A 1 92 ? -6.108 -10.710 7.380 1.00 94.50 92 VAL A C 1
ATOM 699 O O . VAL A 1 92 ? -6.364 -10.972 6.206 1.00 94.50 92 VAL A O 1
ATOM 702 N N . VAL A 1 93 ? -5.050 -9.992 7.749 1.00 94.38 93 VAL A N 1
ATOM 703 C CA . VAL A 1 93 ? -4.064 -9.468 6.801 1.00 94.38 93 VAL A CA 1
ATOM 704 C C . VAL A 1 93 ? -2.858 -10.399 6.783 1.00 94.38 93 VAL A C 1
ATOM 706 O O . VAL A 1 93 ? -2.226 -10.624 7.812 1.00 94.38 93 VAL A O 1
ATOM 709 N N . VAL A 1 94 ? -2.535 -10.946 5.610 1.00 94.06 94 VAL A N 1
ATOM 710 C CA . VAL A 1 94 ? -1.382 -11.834 5.415 1.00 94.06 94 VAL A CA 1
ATOM 711 C C . VAL A 1 94 ? -0.365 -11.128 4.531 1.00 94.06 94 VAL A C 1
ATOM 713 O O . VAL A 1 94 ? -0.639 -10.827 3.371 1.00 94.06 94 VAL A O 1
ATOM 716 N N . GLY A 1 95 ? 0.820 -10.869 5.079 1.00 90.56 95 GLY A N 1
ATOM 717 C CA . GLY A 1 95 ? 1.936 -10.281 4.349 1.00 90.56 95 GLY A CA 1
ATOM 718 C C . GLY A 1 95 ? 3.128 -11.232 4.304 1.00 90.56 95 GLY A C 1
ATOM 719 O O . GLY A 1 95 ? 3.539 -11.761 5.332 1.00 90.56 95 GLY A O 1
ATOM 720 N N . HIS A 1 96 ? 3.707 -11.429 3.119 1.00 91.12 96 HIS A N 1
ATOM 721 C CA . HIS A 1 96 ? 4.958 -12.171 2.951 1.00 91.12 96 HIS A CA 1
ATOM 722 C C . HIS A 1 96 ? 6.122 -11.210 2.680 1.00 91.12 96 HIS A C 1
ATOM 724 O O . HIS A 1 96 ? 5.988 -10.280 1.879 1.00 91.12 96 HIS A O 1
ATOM 730 N N . GLY A 1 97 ? 7.263 -11.429 3.343 1.00 86.69 97 GLY A N 1
ATOM 731 C CA . GLY A 1 97 ? 8.458 -10.594 3.208 1.00 86.69 97 GLY A CA 1
ATOM 732 C C . GLY A 1 97 ? 8.147 -9.106 3.404 1.00 86.69 97 GLY A C 1
ATOM 733 O O . GLY A 1 97 ? 7.639 -8.697 4.446 1.00 86.69 97 GLY A O 1
ATOM 734 N N . LEU A 1 98 ? 8.391 -8.306 2.362 1.00 83.19 98 LEU A N 1
ATOM 735 C CA . LEU A 1 98 ? 8.127 -6.860 2.332 1.00 83.19 98 LEU A CA 1
ATOM 736 C C . LEU A 1 98 ? 6.651 -6.511 2.573 1.00 83.19 98 LEU A C 1
ATOM 738 O O . LEU A 1 98 ? 6.350 -5.504 3.212 1.00 83.19 98 LEU A O 1
ATOM 742 N N . GLY A 1 99 ? 5.730 -7.361 2.112 1.00 84.50 99 GLY A N 1
ATOM 743 C CA . GLY A 1 99 ? 4.299 -7.170 2.334 1.00 84.50 99 GLY A CA 1
ATOM 744 C C . GLY A 1 99 ? 3.917 -7.226 3.814 1.00 84.50 99 GLY A C 1
ATOM 745 O O . GLY A 1 99 ? 2.978 -6.549 4.214 1.00 84.50 99 GLY A O 1
ATOM 746 N N . GLY A 1 100 ? 4.666 -7.969 4.639 1.00 91.38 100 GLY A N 1
ATOM 747 C CA . GLY A 1 100 ? 4.456 -8.013 6.089 1.00 91.38 100 GLY A CA 1
ATOM 748 C C . GLY A 1 100 ? 4.751 -6.674 6.761 1.00 91.38 100 GLY A C 1
ATOM 749 O O . GLY A 1 100 ? 3.971 -6.222 7.594 1.00 91.38 100 GLY A O 1
ATOM 750 N N . TYR A 1 101 ? 5.824 -5.996 6.341 1.00 89.62 101 TYR A N 1
ATOM 751 C CA . TYR A 1 101 ? 6.159 -4.671 6.866 1.00 89.62 101 TYR A CA 1
ATOM 752 C C . TYR A 1 101 ? 5.106 -3.629 6.482 1.00 89.62 101 TYR A C 1
ATOM 754 O O . TYR A 1 101 ? 4.630 -2.900 7.343 1.00 89.62 101 TYR A O 1
ATOM 762 N N . ILE A 1 102 ? 4.698 -3.595 5.209 1.00 89.62 102 ILE A N 1
ATOM 763 C CA . ILE A 1 102 ? 3.659 -2.671 4.724 1.00 89.62 102 ILE A CA 1
ATOM 764 C C . ILE A 1 102 ? 2.332 -2.914 5.457 1.00 89.62 102 ILE A C 1
ATOM 766 O O . ILE A 1 102 ? 1.674 -1.961 5.868 1.00 89.62 102 ILE A O 1
ATOM 770 N N . ALA A 1 103 ? 1.960 -4.184 5.653 1.00 93.44 103 ALA A N 1
ATOM 771 C CA . ALA A 1 103 ? 0.765 -4.557 6.399 1.00 93.44 103 ALA A CA 1
ATOM 772 C C . ALA A 1 103 ? 0.821 -4.062 7.847 1.00 93.44 103 ALA A C 1
ATOM 774 O O . ALA A 1 103 ? -0.109 -3.400 8.294 1.00 93.44 103 ALA A O 1
ATOM 775 N N . TYR A 1 104 ? 1.918 -4.334 8.558 1.00 93.69 104 TYR A N 1
ATOM 776 C CA . TYR A 1 104 ? 2.098 -3.888 9.940 1.00 93.69 104 TYR A CA 1
ATOM 777 C C . TYR A 1 104 ? 2.047 -2.362 10.062 1.00 93.69 104 TYR A C 1
ATOM 779 O O . TYR A 1 104 ? 1.376 -1.816 10.931 1.00 93.69 104 TYR A O 1
ATOM 787 N N . ASP A 1 105 ? 2.717 -1.668 9.149 1.00 92.38 105 ASP A N 1
ATOM 788 C CA . ASP A 1 105 ? 2.799 -0.214 9.114 1.00 92.38 105 ASP A CA 1
ATOM 789 C C . ASP A 1 105 ? 1.430 0.449 8.874 1.00 92.38 105 ASP A C 1
ATOM 791 O O . ASP A 1 105 ? 1.077 1.429 9.537 1.00 92.38 105 ASP A O 1
ATOM 795 N N . ALA A 1 106 ? 0.615 -0.116 7.979 1.00 93.81 106 ALA A N 1
ATOM 796 C CA . ALA A 1 106 ? -0.765 0.320 7.778 1.00 93.81 106 ALA A CA 1
ATOM 797 C C . ALA A 1 106 ? -1.666 -0.023 8.973 1.00 93.81 106 ALA A C 1
ATOM 799 O O . ALA A 1 106 ? -2.437 0.835 9.394 1.00 93.81 106 ALA A O 1
ATOM 800 N N . LEU A 1 107 ? -1.541 -1.222 9.560 1.00 95.19 107 LEU A N 1
ATOM 801 C CA . LEU A 1 107 ? -2.300 -1.602 10.758 1.00 95.19 107 LEU A CA 1
ATOM 802 C C . LEU A 1 107 ? -2.021 -0.657 11.925 1.00 95.19 107 LEU A C 1
ATOM 804 O O . LEU A 1 107 ? -2.960 -0.203 12.565 1.00 95.19 107 LEU A O 1
ATOM 808 N N . MET A 1 108 ? -0.754 -0.335 12.185 1.00 95.06 108 MET A N 1
ATOM 809 C CA . MET A 1 108 ? -0.382 0.595 13.253 1.00 95.06 108 MET A CA 1
ATOM 810 C C . MET A 1 108 ? -0.912 2.005 12.996 1.00 95.06 108 MET A C 1
ATOM 812 O O . MET A 1 108 ? -1.326 2.681 13.933 1.00 95.06 108 MET A O 1
ATOM 816 N N . THR A 1 109 ? -0.925 2.436 11.731 1.00 94.75 109 THR A N 1
ATOM 817 C CA . THR A 1 109 ? -1.495 3.735 11.345 1.00 94.75 109 THR A CA 1
ATOM 818 C C . THR A 1 109 ? -3.002 3.759 11.602 1.00 94.75 109 THR A C 1
ATOM 820 O O . THR A 1 109 ? -3.483 4.657 12.280 1.00 94.75 109 THR A O 1
ATOM 823 N N . LEU A 1 110 ? -3.731 2.737 11.141 1.00 94.31 110 LEU A N 1
ATOM 824 C CA . LEU A 1 110 ? -5.170 2.618 11.375 1.00 94.31 110 LEU A CA 1
ATOM 825 C C . LEU A 1 110 ? -5.488 2.508 12.873 1.00 94.31 110 LEU A C 1
ATOM 827 O O . LEU A 1 110 ? -6.392 3.172 13.363 1.00 94.31 110 LEU A O 1
ATOM 831 N N . TRP A 1 111 ? -4.715 1.718 13.619 1.00 94.12 111 TRP A N 1
ATOM 832 C CA . TRP A 1 111 ? -4.890 1.567 15.061 1.00 94.12 111 TRP A CA 1
ATOM 833 C C . TRP A 1 111 ? -4.722 2.894 15.800 1.00 94.12 111 TRP A C 1
ATOM 835 O O . TRP A 1 111 ? -5.523 3.209 16.674 1.00 94.12 111 TRP A O 1
ATOM 845 N N . ALA A 1 112 ? -3.730 3.707 15.430 1.00 93.81 112 ALA A N 1
ATOM 846 C CA . ALA A 1 112 ? -3.556 5.033 16.018 1.00 93.81 112 ALA A CA 1
ATOM 847 C C . ALA A 1 112 ? -4.808 5.915 15.851 1.00 93.81 112 ALA A C 1
ATOM 849 O O . ALA A 1 112 ? -5.107 6.707 16.737 1.00 93.81 112 ALA A O 1
ATOM 850 N N . GLU A 1 113 ? -5.577 5.731 14.777 1.00 91.12 113 GLU A N 1
ATOM 851 C CA . GLU A 1 113 ? -6.826 6.458 14.526 1.00 91.12 113 GLU A CA 1
ATOM 852 C C . GLU A 1 113 ? -8.041 5.835 15.238 1.00 91.12 113 GLU A C 1
ATOM 854 O O . GLU A 1 113 ? -8.965 6.551 15.611 1.00 91.12 113 GLU A O 1
ATOM 859 N N . THR A 1 114 ? -8.060 4.513 15.447 1.00 89.94 114 THR A N 1
ATOM 860 C CA . THR A 1 114 ? -9.258 3.790 15.920 1.00 89.94 114 THR A CA 1
ATOM 861 C C . THR A 1 114 ? -9.165 3.229 17.339 1.00 89.94 114 THR A C 1
ATOM 863 O O . THR A 1 114 ? -10.151 2.680 17.832 1.00 89.94 114 THR A O 1
ATOM 866 N N . HIS A 1 115 ? -8.006 3.295 17.997 1.00 89.56 115 HIS A N 1
ATOM 867 C CA . HIS A 1 115 ? -7.786 2.658 19.301 1.00 89.56 115 HIS A CA 1
ATOM 868 C C . HIS A 1 115 ? -8.729 3.176 20.392 1.00 89.56 115 HIS A C 1
ATOM 870 O O . HIS A 1 115 ? -9.170 2.387 21.219 1.00 89.56 115 HIS A O 1
ATOM 876 N N . GLU A 1 116 ? -9.097 4.459 20.368 1.00 87.38 116 GLU A N 1
ATOM 877 C CA . GLU A 1 116 ? -10.027 5.041 21.345 1.00 87.38 116 GLU A CA 1
ATOM 878 C C . GLU A 1 116 ? -11.429 4.426 21.257 1.00 87.38 116 GLU A C 1
ATOM 880 O O . GLU A 1 116 ? -12.077 4.227 22.278 1.00 87.38 116 GLU A O 1
ATOM 885 N N . LEU A 1 117 ? -11.876 4.036 20.056 1.00 83.38 117 LEU A N 1
ATOM 886 C CA . LEU A 1 117 ? -13.151 3.328 19.867 1.00 83.38 117 LEU A CA 1
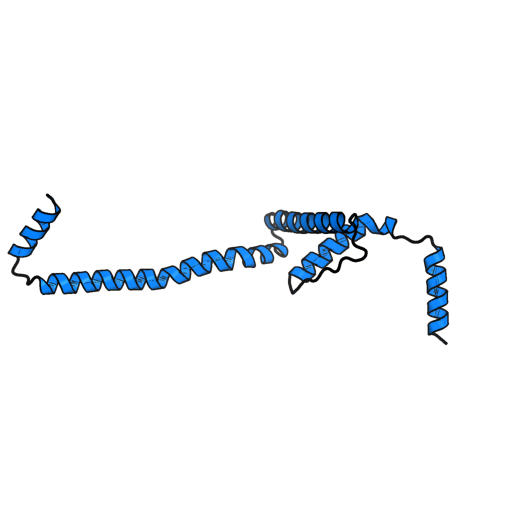ATOM 887 C C . LEU A 1 117 ? -13.149 1.935 20.512 1.00 83.38 117 LEU A C 1
ATOM 889 O O . LEU A 1 117 ? -14.208 1.369 20.766 1.00 83.38 117 LEU A O 1
ATOM 893 N N . HIS A 1 118 ? -11.959 1.380 20.738 1.00 79.62 118 HIS A N 1
ATOM 894 C CA . HIS A 1 118 ? -11.739 0.061 21.323 1.00 79.62 118 HIS A CA 1
ATOM 895 C C . HIS A 1 118 ? -11.188 0.149 22.752 1.00 79.62 118 HIS A C 1
ATOM 897 O O . HIS A 1 118 ? -10.869 -0.880 23.349 1.00 79.62 118 HI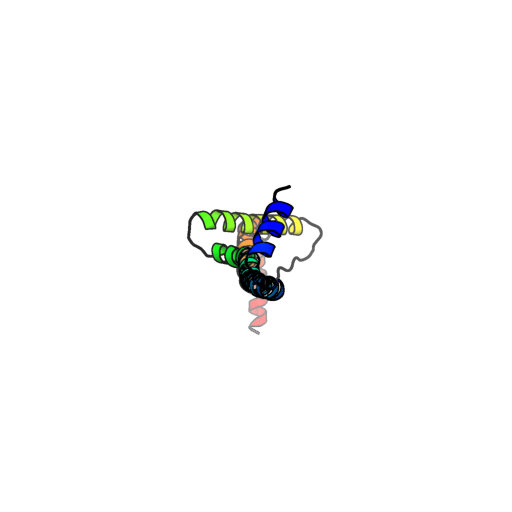S A O 1
ATOM 903 N N . ALA A 1 119 ? -11.046 1.358 23.299 1.00 77.25 119 ALA A N 1
ATOM 904 C CA . ALA A 1 119 ? -10.637 1.546 24.674 1.00 77.25 119 ALA A CA 1
ATOM 905 C C . ALA A 1 119 ? -11.816 1.167 25.580 1.00 77.25 119 ALA A C 1
ATOM 907 O O . ALA A 1 119 ? -12.801 1.896 25.687 1.00 77.25 119 ALA A O 1
ATOM 908 N N . GLU A 1 120 ? -11.722 0.003 26.221 1.00 65.12 120 GLU A N 1
ATOM 909 C CA . GLU A 1 120 ? -12.632 -0.359 27.306 1.00 65.12 120 GLU A CA 1
ATOM 910 C C . GLU A 1 120 ? -12.526 0.685 28.435 1.00 65.12 120 GLU A C 1
ATOM 912 O O . GLU A 1 120 ? -11.422 1.159 28.739 1.00 65.12 120 GLU A O 1
ATOM 917 N N . PRO A 1 121 ? -13.639 1.035 29.106 1.00 65.62 121 PRO A N 1
ATOM 918 C CA . PRO A 1 121 ? -13.576 1.770 30.360 1.00 65.62 121 PRO A CA 1
ATOM 919 C C . PRO A 1 121 ? -12.655 1.034 31.343 1.00 65.62 121 PRO A C 1
ATOM 921 O O . PRO A 1 121 ? -12.528 -0.188 31.287 1.00 65.62 121 PRO A O 1
ATOM 924 N N . ALA A 1 122 ? -12.044 1.761 32.281 1.00 62.53 122 ALA A N 1
ATOM 925 C CA . ALA A 1 122 ? -11.019 1.261 33.209 1.00 62.53 122 ALA A CA 1
ATOM 926 C C . ALA A 1 122 ? -11.317 -0.085 33.929 1.00 62.53 122 ALA A C 1
ATOM 928 O O . ALA A 1 122 ? -10.387 -0.720 34.421 1.00 62.53 122 ALA A O 1
ATOM 929 N N . GLY A 1 123 ? -12.567 -0.566 33.946 1.00 63.41 123 GLY A N 1
ATOM 930 C CA . GLY A 1 123 ? -12.950 -1.896 34.437 1.00 63.41 123 GLY A CA 1
ATOM 931 C C . GLY A 1 123 ? -12.356 -3.085 33.661 1.00 63.41 123 GLY A C 1
ATOM 932 O O . GLY A 1 123 ? -12.245 -4.177 34.216 1.00 63.41 123 GLY A O 1
ATOM 933 N N . GLY A 1 124 ? -11.894 -2.901 32.418 1.00 67.56 124 GLY A N 1
ATOM 934 C CA . GLY A 1 124 ? -11.204 -3.963 31.669 1.00 67.56 124 GLY A CA 1
ATOM 935 C C . GLY A 1 124 ? -9.905 -4.431 32.342 1.00 67.56 124 GLY A C 1
ATOM 936 O O . GLY A 1 124 ? -9.613 -5.627 32.364 1.00 67.56 124 GLY A O 1
ATOM 937 N N . LEU A 1 125 ? -9.161 -3.514 32.971 1.00 69.25 125 LEU A N 1
ATOM 938 C CA . LEU A 1 125 ? -7.926 -3.828 33.702 1.00 69.25 125 LEU A CA 1
ATOM 939 C C . LEU A 1 125 ? -8.195 -4.625 34.987 1.00 69.25 125 LEU A C 1
ATOM 941 O O . LEU A 1 125 ? -7.419 -5.517 35.321 1.00 69.25 125 LEU A O 1
ATOM 945 N N . GLU A 1 126 ? -9.316 -4.371 35.667 1.00 72.31 126 GLU A N 1
ATOM 946 C CA . GLU A 1 126 ? -9.742 -5.172 36.824 1.00 72.31 126 GLU A CA 1
ATOM 947 C C . GLU A 1 126 ? -10.083 -6.612 36.413 1.00 72.31 126 GLU A C 1
ATOM 949 O O . GLU A 1 126 ? -9.733 -7.562 37.116 1.00 72.31 126 GLU A O 1
ATOM 954 N N . SER A 1 127 ? -10.696 -6.794 35.235 1.00 73.31 127 SER A N 1
ATOM 955 C CA . SER A 1 127 ? -10.974 -8.130 34.690 1.00 73.31 127 SER A CA 1
ATOM 956 C C . SER A 1 127 ? -9.695 -8.907 34.352 1.00 73.31 127 SER A C 1
ATOM 958 O O . SER A 1 127 ? -9.620 -10.112 34.593 1.00 73.31 127 SER A O 1
ATOM 960 N N . LEU A 1 128 ? -8.662 -8.213 33.859 1.00 77.06 128 LEU A N 1
ATOM 961 C CA . LEU A 1 128 ? -7.359 -8.801 33.547 1.00 77.06 128 LEU A CA 1
ATOM 962 C C . LEU A 1 128 ? -6.602 -9.194 34.817 1.00 77.06 128 LEU A C 1
ATOM 964 O O . LEU A 1 128 ? -6.081 -10.304 34.881 1.00 77.06 128 LEU A O 1
ATOM 968 N N . ALA A 1 129 ? -6.623 -8.350 35.851 1.00 80.94 129 ALA A N 1
ATOM 969 C CA . ALA A 1 129 ? -6.035 -8.672 37.152 1.00 80.94 129 ALA A CA 1
ATOM 970 C C . ALA A 1 129 ? -6.682 -9.919 37.787 1.00 80.94 129 ALA A C 1
ATOM 972 O O . ALA A 1 129 ? -5.999 -10.745 38.393 1.00 80.94 129 ALA A O 1
ATOM 973 N N . GLY A 1 130 ? -7.998 -10.095 37.611 1.00 82.19 130 GLY A N 1
ATOM 974 C CA . GLY A 1 130 ? -8.709 -11.299 38.050 1.00 82.19 130 GLY A CA 1
ATOM 975 C C . GLY A 1 130 ? -8.298 -12.568 37.295 1.00 82.19 130 GLY A C 1
ATOM 976 O O . GLY A 1 130 ? -8.230 -13.640 37.897 1.00 82.19 130 GLY A O 1
ATOM 977 N N . LEU A 1 131 ? -7.999 -12.454 35.998 1.00 80.31 131 LEU A N 1
ATOM 978 C CA . LEU A 1 131 ? 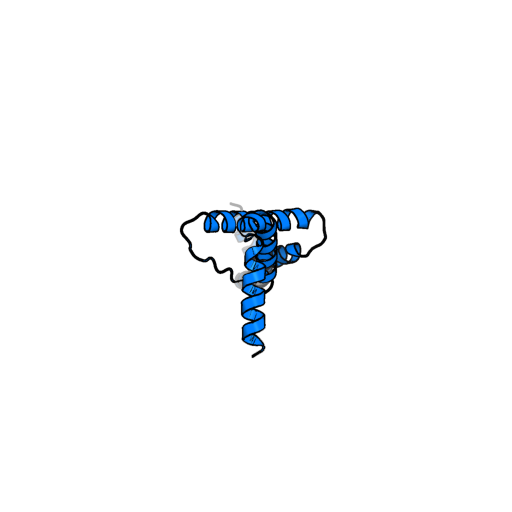-7.508 -13.562 35.170 1.00 80.31 131 LEU A CA 1
ATOM 979 C C . LEU A 1 131 ? -6.050 -13.917 35.489 1.00 80.31 131 LEU A C 1
ATOM 981 O O . LEU A 1 131 ? -5.718 -15.097 35.562 1.00 80.31 131 LEU A O 1
ATOM 985 N N . GLU A 1 132 ? -5.200 -12.921 35.735 1.00 83.50 132 GLU A N 1
ATOM 986 C CA . GLU A 1 132 ? -3.799 -13.107 36.137 1.00 83.50 132 GLU A CA 1
ATOM 987 C C . GLU A 1 132 ? -3.706 -13.804 37.505 1.00 83.50 132 GLU A C 1
ATOM 989 O O . GLU A 1 132 ? -3.061 -14.841 37.638 1.00 83.50 132 GLU A O 1
ATOM 994 N N . ALA A 1 133 ? -4.490 -13.353 38.490 1.00 86.12 133 ALA A N 1
ATOM 995 C CA . ALA A 1 133 ? -4.577 -13.989 39.809 1.00 86.12 133 ALA A CA 1
ATOM 996 C C . ALA A 1 133 ? -5.183 -15.410 39.795 1.00 86.12 133 ALA A C 1
ATOM 998 O O . ALA A 1 133 ? -5.088 -16.140 40.788 1.00 86.12 133 ALA A O 1
ATOM 999 N N . ALA A 1 134 ? -5.866 -15.790 38.712 1.00 82.12 134 ALA A N 1
ATOM 1000 C CA . ALA A 1 134 ? -6.377 -17.141 38.499 1.00 82.12 134 ALA A CA 1
ATOM 1001 C C . ALA A 1 134 ? -5.371 -18.043 37.766 1.00 82.12 134 ALA A C 1
ATOM 1003 O O . ALA A 1 134 ? -5.443 -19.256 37.930 1.00 82.12 134 ALA A O 1
ATOM 1004 N N . ALA A 1 135 ? -4.453 -17.468 36.986 1.00 78.12 135 ALA A N 1
ATOM 1005 C CA . ALA A 1 135 ? -3.386 -18.194 36.302 1.00 78.12 135 ALA A CA 1
ATOM 1006 C C . ALA A 1 135 ? -2.219 -18.563 37.239 1.00 78.12 135 ALA A C 1
ATOM 1008 O O . ALA A 1 135 ? -1.547 -19.561 37.000 1.00 78.12 135 ALA A O 1
ATOM 1009 N N . ASP A 1 136 ? -2.020 -17.794 38.314 1.00 79.88 136 ASP A N 1
ATOM 1010 C CA . ASP A 1 136 ? -0.980 -18.020 39.331 1.00 79.88 136 ASP A CA 1
ATOM 1011 C C . ASP A 1 136 ? -1.360 -19.051 40.425 1.00 79.88 136 ASP A C 1
ATOM 1013 O O . ASP A 1 136 ? -0.615 -19.228 41.393 1.00 79.88 136 ASP A O 1
ATOM 1017 N N . ARG A 1 137 ? -2.509 -19.737 40.306 1.00 58.28 137 ARG A N 1
ATOM 1018 C CA . ARG A 1 137 ? -2.935 -20.831 41.207 1.00 58.28 137 ARG A CA 1
ATOM 1019 C C . ARG A 1 137 ? -2.856 -22.190 40.529 1.00 58.28 137 ARG A C 1
ATOM 1021 O O . ARG A 1 137 ? -2.510 -23.154 41.247 1.00 58.28 137 ARG A O 1
#

Secondary structure (DSSP, 8-state):
-HHHHHHHHHHTT---HHHHHHHHHHHHHHHHHHHHHHHHHHHHHHHHHHHHHHHHTTT--SHHHHHHHHHHHHHHHHHHHHHHTTT-S-------THHHHHHHHHHHHHHHHHGGGG---THHHHHHHHHHHHHT-

Foldseek 3Di:
DVVVVVVVVVVPPPDPVVVVVVVVVVVVVVVVVVCVVVVVVVVCCVPVCVPPVLLVLCVDPDPVSVVVVCVLLVVVLVVVVVVVPDPDPDDDQDADDSGVVSNVSSVVVNCVVCVVVVDDPPVVVVVVVVVVVVVVD

Radius of gyration: 33.95 Å; chains: 1; bounding box: 51×33×106 Å